Protein AF-A0A3Q9S6F4-F1 (afdb_monomer_lite)

Radius of gyration: 18.8 Å; chains: 1; bounding box: 49×52×30 Å

Structure (mmCIF, N/CA/C/O backbone):
data_AF-A0A3Q9S6F4-F1
#
_entry.id   AF-A0A3Q9S6F4-F1
#
loop_
_atom_site.group_PDB
_atom_site.id
_atom_site.type_symbol
_atom_site.label_atom_id
_atom_site.label_alt_id
_atom_site.label_comp_id
_atom_site.label_asym_id
_atom_site.label_entity_id
_atom_site.label_seq_id
_atom_site.pdbx_PDB_ins_code
_atom_site.Cartn_x
_atom_site.Cartn_y
_atom_site.Cartn_z
_atom_site.occupancy
_atom_site.B_iso_or_equiv
_atom_site.auth_seq_id
_atom_site.auth_comp_id
_atom_site.auth_asym_id
_atom_site.auth_atom_id
_atom_site.pdbx_PDB_model_num
ATOM 1 N N . MET A 1 1 ? -8.015 41.255 -12.141 1.00 51.56 1 MET A N 1
ATOM 2 C CA . MET A 1 1 ? -8.494 39.928 -11.705 1.00 51.56 1 MET A CA 1
ATOM 3 C C . MET A 1 1 ? -8.028 38.875 -12.691 1.00 51.56 1 MET A C 1
ATOM 5 O O . MET A 1 1 ? -8.421 38.943 -13.843 1.00 51.56 1 MET A O 1
ATOM 9 N N . ALA A 1 2 ? -7.169 37.968 -12.230 1.00 48.88 2 ALA A N 1
ATOM 10 C CA . ALA A 1 2 ? -6.948 36.611 -12.739 1.00 48.88 2 ALA A CA 1
ATOM 11 C C . ALA A 1 2 ? -5.898 35.991 -11.804 1.00 48.88 2 ALA A C 1
ATOM 13 O O . ALA A 1 2 ? -4.707 36.288 -11.909 1.00 48.88 2 ALA A O 1
ATOM 14 N N . THR A 1 3 ? -6.331 35.226 -10.804 1.00 48.81 3 THR A N 1
ATOM 15 C CA . THR A 1 3 ? -5.411 34.467 -9.956 1.00 48.81 3 THR A CA 1
ATOM 16 C C . THR A 1 3 ? -4.875 33.302 -10.785 1.00 48.81 3 THR A C 1
ATOM 18 O O . THR A 1 3 ? -5.603 32.376 -11.133 1.00 48.81 3 THR A O 1
ATOM 21 N N . ASN A 1 4 ? -3.592 33.360 -11.149 1.00 61.03 4 ASN A N 1
ATOM 22 C CA . ASN A 1 4 ? -2.874 32.252 -11.778 1.00 61.03 4 ASN A CA 1
ATOM 23 C C . ASN A 1 4 ? -2.668 31.130 -10.749 1.00 61.03 4 ASN A C 1
ATOM 25 O O . ASN A 1 4 ? -1.569 30.930 -10.227 1.00 61.03 4 ASN A O 1
ATOM 29 N N . GLU A 1 5 ? -3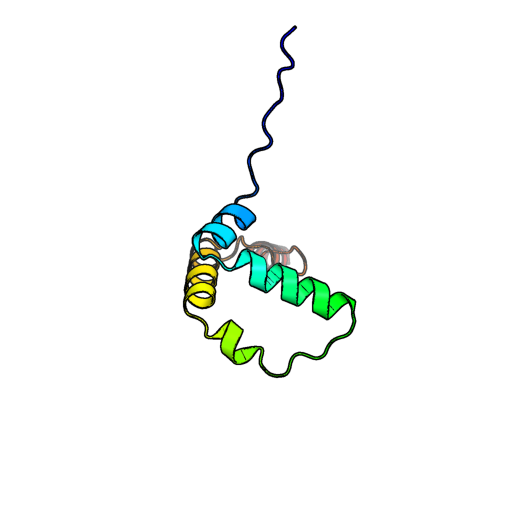.733 30.399 -10.424 1.00 60.84 5 GLU A N 1
ATOM 30 C CA . GLU A 1 5 ? -3.640 29.197 -9.607 1.00 60.84 5 GLU A CA 1
ATOM 31 C C . GLU A 1 5 ? -2.897 28.115 -10.398 1.00 60.84 5 GLU A C 1
ATOM 33 O O . GLU A 1 5 ? -3.446 27.429 -11.264 1.00 60.84 5 GLU A O 1
ATOM 38 N N . LYS A 1 6 ? -1.603 27.946 -10.103 1.00 58.81 6 LYS A N 1
ATOM 39 C CA . LYS A 1 6 ? -0.827 26.779 -10.533 1.00 58.81 6 LYS A CA 1
ATOM 40 C C . LYS A 1 6 ? -1.494 25.533 -9.941 1.00 58.81 6 LYS A C 1
ATOM 42 O O . LYS A 1 6 ? -1.231 25.159 -8.801 1.00 58.81 6 LYS A O 1
ATOM 47 N N . LYS A 1 7 ? -2.362 24.882 -10.717 1.00 60.00 7 LYS A N 1
ATOM 48 C CA . LYS A 1 7 ? -3.039 23.639 -10.331 1.00 60.00 7 LYS A CA 1
ATOM 49 C C . LYS A 1 7 ? -1.972 22.587 -10.005 1.00 60.00 7 LYS A C 1
ATOM 51 O O . LYS A 1 7 ? -1.306 22.069 -10.905 1.00 60.00 7 LYS A O 1
ATOM 56 N N . LEU A 1 8 ? -1.758 22.310 -8.717 1.00 62.59 8 LEU A N 1
ATOM 57 C CA . LEU A 1 8 ? -0.802 21.305 -8.252 1.00 62.59 8 LEU A CA 1
ATOM 58 C C . LEU A 1 8 ? -1.105 19.980 -8.957 1.00 62.59 8 LEU A C 1
ATOM 60 O O . LEU A 1 8 ? -2.196 19.421 -8.827 1.00 62.59 8 LEU A O 1
ATOM 64 N N . LYS A 1 9 ? -0.147 19.476 -9.746 1.00 61.50 9 LYS A N 1
ATOM 65 C CA . LYS A 1 9 ? -0.314 18.198 -10.442 1.00 61.50 9 LYS A CA 1
ATOM 66 C C . LYS A 1 9 ? -0.531 17.112 -9.398 1.00 61.50 9 LYS A C 1
ATOM 68 O O . LYS A 1 9 ? 0.365 16.797 -8.616 1.00 61.50 9 LYS A O 1
ATOM 73 N N . LYS A 1 10 ? -1.721 16.512 -9.430 1.00 70.88 10 LYS A N 1
ATOM 74 C CA . LYS A 1 10 ? -2.103 15.421 -8.537 1.00 70.88 10 LYS A CA 1
ATOM 75 C C . LYS A 1 10 ? -1.019 14.344 -8.519 1.00 70.88 10 LYS A C 1
ATOM 77 O O . LYS A 1 10 ? -0.580 13.855 -9.577 1.00 70.88 10 LYS A O 1
ATOM 82 N N . ARG A 1 11 ? -0.586 13.973 -7.309 1.00 82.31 11 ARG A N 1
ATOM 83 C CA . ARG A 1 11 ? 0.447 12.951 -7.105 1.00 82.31 11 ARG A CA 1
ATOM 84 C C . ARG A 1 11 ? 0.048 11.680 -7.852 1.00 82.31 11 ARG A C 1
ATOM 86 O O . ARG A 1 11 ? -1.098 11.240 -7.797 1.00 82.31 11 ARG A O 1
ATOM 93 N N . ARG A 1 12 ? 0.994 11.111 -8.603 1.00 82.88 12 ARG A N 1
ATOM 94 C CA . ARG A 1 12 ? 0.761 9.937 -9.465 1.00 82.88 12 ARG A CA 1
ATOM 95 C C . ARG A 1 12 ? 0.211 8.739 -8.686 1.00 82.88 12 ARG A C 1
ATOM 97 O O . ARG A 1 12 ? -0.598 8.006 -9.232 1.00 82.88 12 ARG A O 1
ATOM 104 N N . MET A 1 13 ? 0.624 8.588 -7.429 1.00 83.44 13 MET A N 1
ATOM 105 C CA . MET A 1 13 ? 0.129 7.558 -6.516 1.00 83.44 13 MET A CA 1
ATOM 106 C C . MET A 1 13 ? -1.396 7.609 -6.371 1.00 83.44 13 MET A C 1
ATOM 108 O O . MET A 1 13 ? -2.057 6.623 -6.651 1.00 83.44 13 MET A O 1
ATOM 112 N N . VAL A 1 14 ? -1.957 8.783 -6.059 1.00 87.19 14 VAL A N 1
ATOM 113 C CA . VAL A 1 14 ? -3.408 8.950 -5.863 1.00 87.19 14 VAL A CA 1
ATOM 114 C C . VAL A 1 14 ? -4.177 8.611 -7.141 1.00 87.19 14 VAL A C 1
ATOM 116 O O . VAL A 1 14 ? -5.165 7.896 -7.091 1.00 87.19 14 VAL A O 1
ATOM 119 N N . ARG A 1 15 ? -3.671 9.032 -8.308 1.00 90.12 15 ARG A N 1
ATOM 120 C CA . ARG A 1 15 ? -4.279 8.681 -9.605 1.00 90.12 15 ARG A CA 1
ATOM 121 C C . ARG A 1 15 ? -4.278 7.178 -9.877 1.00 90.12 15 ARG A C 1
ATOM 123 O O . ARG A 1 15 ? -5.230 6.665 -10.446 1.00 90.12 15 ARG A O 1
ATOM 130 N N . ASN A 1 16 ? -3.197 6.483 -9.521 1.00 89.75 16 ASN A N 1
ATOM 131 C CA . ASN A 1 16 ? -3.136 5.033 -9.676 1.00 89.75 16 ASN A CA 1
ATOM 132 C C . ASN A 1 16 ? -4.137 4.347 -8.734 1.00 89.75 16 ASN A C 1
ATOM 134 O O . ASN A 1 16 ? -4.833 3.442 -9.171 1.00 89.75 16 ASN A O 1
ATOM 138 N N . ASN A 1 17 ? -4.229 4.790 -7.479 1.00 91.69 17 ASN A N 1
ATOM 139 C CA . ASN A 1 17 ? -5.159 4.216 -6.506 1.00 91.69 17 ASN A CA 1
ATOM 1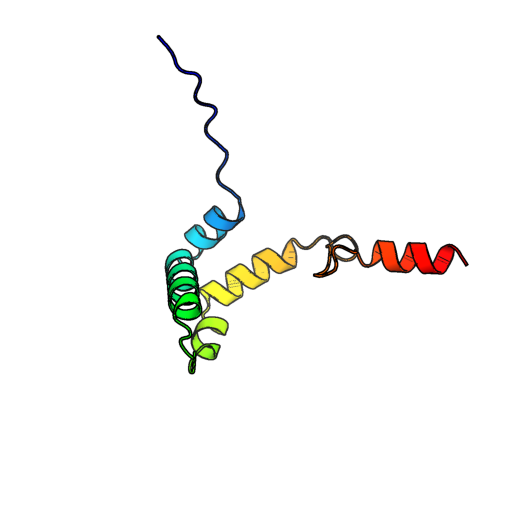40 C C . ASN A 1 17 ? -6.622 4.406 -6.929 1.00 91.69 17 ASN A C 1
ATOM 142 O O . ASN A 1 17 ? -7.425 3.494 -6.778 1.00 91.69 17 ASN A O 1
ATOM 146 N N . GLU A 1 18 ? -6.958 5.571 -7.486 1.00 91.38 18 GLU A N 1
ATOM 147 C CA . GLU A 1 18 ? -8.290 5.856 -8.034 1.00 91.38 18 GLU A CA 1
ATOM 148 C C . GLU A 1 18 ? -8.606 5.010 -9.266 1.00 91.38 18 GLU A C 1
ATOM 150 O O . GLU A 1 18 ? -9.724 4.534 -9.405 1.00 91.38 18 GLU A O 1
ATOM 155 N N . TYR A 1 19 ? -7.622 4.782 -10.142 1.00 92.81 19 TYR A N 1
ATOM 156 C CA . TYR A 1 19 ? -7.807 3.953 -11.335 1.00 92.81 19 TYR A CA 1
ATOM 157 C C . TYR A 1 19 ? -8.194 2.504 -10.998 1.00 92.81 19 TYR A C 1
ATOM 159 O O . TYR A 1 19 ? -8.942 1.890 -11.749 1.00 92.81 19 TYR A O 1
ATOM 167 N N . TYR A 1 20 ? -7.706 1.973 -9.874 1.00 92.81 20 TYR A N 1
ATOM 168 C CA . TYR A 1 20 ? -8.047 0.634 -9.380 1.00 92.81 20 TYR A CA 1
ATOM 169 C C . TYR A 1 20 ? -9.109 0.650 -8.264 1.00 92.81 20 TYR A C 1
ATOM 171 O O . TYR A 1 20 ? -9.288 -0.361 -7.597 1.00 92.81 20 TYR A O 1
ATOM 179 N N . ASP A 1 21 ? -9.774 1.787 -8.025 1.00 93.19 21 ASP A N 1
ATOM 180 C CA . ASP A 1 21 ? -10.805 1.980 -6.987 1.00 93.19 21 ASP A CA 1
ATOM 181 C C . ASP A 1 21 ? -10.428 1.465 -5.577 1.00 93.19 21 ASP A C 1
ATOM 183 O O . ASP A 1 21 ? -11.253 0.977 -4.810 1.00 93.19 21 ASP A O 1
ATOM 187 N N . ILE A 1 22 ? -9.148 1.577 -5.205 1.00 93.44 22 ILE A N 1
ATOM 188 C CA . ILE A 1 22 ? -8.625 1.031 -3.937 1.00 93.44 22 ILE A CA 1
ATOM 189 C C . ILE A 1 22 ? -8.354 2.107 -2.877 1.00 93.44 22 ILE A C 1
ATOM 191 O O . ILE A 1 22 ? -8.074 1.807 -1.716 1.00 93.44 22 ILE A O 1
ATOM 195 N N . GLN A 1 23 ? -8.463 3.386 -3.254 1.00 93.88 23 GLN A N 1
ATOM 196 C CA . GLN A 1 23 ? -8.147 4.523 -2.384 1.00 93.88 23 GLN A CA 1
ATOM 197 C C . GLN A 1 23 ? -8.953 4.496 -1.075 1.00 93.88 23 GLN A C 1
ATOM 199 O O . GLN A 1 23 ? -8.372 4.631 -0.001 1.00 93.88 23 GLN A O 1
ATOM 204 N N . LYS A 1 24 ? -10.266 4.237 -1.150 1.00 95.00 24 LYS A N 1
ATOM 205 C CA . LYS A 1 24 ? -11.139 4.168 0.035 1.00 95.00 24 LYS A CA 1
ATOM 206 C C . LYS A 1 24 ? -10.736 3.052 0.999 1.00 95.00 24 LYS A C 1
ATOM 208 O O . LYS A 1 24 ? -10.785 3.255 2.208 1.00 95.00 24 LYS A O 1
ATOM 213 N N . ILE A 1 25 ? -10.320 1.899 0.469 1.00 94.00 25 ILE A N 1
ATOM 214 C CA . ILE A 1 25 ? -9.885 0.749 1.272 1.00 94.00 25 ILE A CA 1
ATOM 215 C C . ILE A 1 25 ? -8.633 1.126 2.066 1.00 94.00 25 ILE A C 1
ATOM 217 O O . ILE A 1 25 ? -8.586 0.919 3.278 1.00 94.00 25 ILE A O 1
ATOM 221 N N . PHE A 1 26 ? -7.638 1.736 1.417 1.00 94.06 26 PHE A N 1
ATOM 222 C CA . PHE A 1 26 ? -6.423 2.180 2.104 1.00 94.06 26 PHE A CA 1
ATOM 223 C C . PHE A 1 26 ? -6.694 3.262 3.153 1.00 94.06 26 PHE A C 1
ATOM 225 O O . PHE A 1 26 ? -6.159 3.172 4.258 1.00 94.06 26 PHE A O 1
ATOM 232 N N . ASP A 1 27 ? -7.555 4.235 2.851 1.00 95.38 27 ASP A N 1
ATOM 233 C CA . ASP A 1 27 ? -7.920 5.289 3.804 1.00 95.38 27 ASP A CA 1
ATOM 234 C C . ASP A 1 27 ? -8.637 4.709 5.037 1.00 95.38 27 ASP A C 1
ATOM 236 O O . ASP A 1 27 ? -8.386 5.120 6.175 1.00 95.38 27 ASP A O 1
ATOM 240 N N . GLU A 1 28 ? -9.487 3.699 4.842 1.00 95.25 28 GLU A N 1
ATOM 241 C CA . GLU A 1 28 ? -10.162 3.010 5.938 1.00 95.25 28 GLU A CA 1
ATOM 242 C C . GLU A 1 28 ? -9.195 2.184 6.796 1.00 95.25 28 GLU A C 1
ATOM 244 O O . GLU A 1 28 ? -9.277 2.236 8.029 1.00 95.25 28 GLU A O 1
ATOM 249 N N . LEU A 1 29 ? -8.275 1.442 6.168 1.00 95.00 29 LEU A N 1
ATOM 250 C CA . LEU A 1 29 ? -7.235 0.690 6.872 1.00 95.00 29 LEU A CA 1
ATOM 251 C C . LEU A 1 29 ? -6.359 1.625 7.707 1.00 95.00 29 LEU A C 1
ATOM 253 O O . LEU A 1 29 ? -6.136 1.354 8.884 1.00 95.00 29 LEU A O 1
ATOM 257 N N . TYR A 1 30 ? -5.939 2.755 7.139 1.00 95.19 30 TYR A N 1
ATOM 258 C CA . TYR A 1 30 ? -5.151 3.758 7.849 1.00 95.19 30 TYR A CA 1
ATOM 259 C C . TYR A 1 30 ? -5.910 4.340 9.049 1.00 95.19 30 TYR A C 1
ATOM 261 O O . TYR A 1 30 ? -5.406 4.362 10.171 1.00 95.19 30 TYR A O 1
ATOM 269 N N . ARG A 1 31 ? -7.173 4.738 8.860 1.00 97.19 31 ARG A N 1
ATOM 270 C CA . ARG A 1 31 ? -8.007 5.243 9.963 1.00 97.19 31 ARG A CA 1
ATOM 271 C C . ARG A 1 31 ? -8.156 4.212 11.088 1.00 97.19 31 ARG A C 1
ATOM 273 O O . ARG A 1 31 ? -8.090 4.570 12.261 1.00 97.19 31 ARG A O 1
ATOM 280 N N . LYS A 1 32 ? -8.361 2.939 10.740 1.00 95.88 32 LYS A N 1
ATOM 281 C CA . LYS A 1 32 ? -8.470 1.831 11.704 1.00 95.88 32 LYS A CA 1
ATOM 282 C C . LYS A 1 32 ? -7.136 1.533 12.399 1.00 95.88 32 LYS A C 1
ATOM 284 O O . LYS A 1 32 ? -7.141 1.182 13.577 1.00 95.88 32 LYS A O 1
ATOM 289 N N . SER A 1 33 ? -6.002 1.682 11.713 1.00 95.88 33 SER A N 1
ATOM 290 C CA . SER A 1 33 ? -4.691 1.461 12.332 1.00 95.88 33 SER A CA 1
ATOM 291 C C . SER A 1 33 ? -4.384 2.535 13.372 1.00 95.88 33 SER A C 1
ATOM 293 O O . SER A 1 33 ? -3.868 2.212 14.437 1.00 95.88 33 SER A O 1
ATOM 295 N N . LEU A 1 34 ? -4.767 3.793 13.113 1.00 96.62 34 LEU A N 1
ATOM 296 C CA . LEU A 1 34 ? -4.634 4.887 14.082 1.00 96.62 34 LEU A CA 1
ATOM 297 C C . LEU A 1 34 ? -5.429 4.641 15.372 1.00 96.62 34 LEU A C 1
ATOM 299 O O . LEU A 1 34 ? -5.013 5.088 16.435 1.00 96.62 34 LEU A O 1
ATOM 303 N N . SER A 1 35 ? -6.542 3.905 15.303 1.00 95.81 35 SER A N 1
ATOM 304 C CA . SER A 1 35 ? -7.322 3.519 16.485 1.00 95.81 35 SER A CA 1
ATOM 305 C C . SER A 1 35 ? -6.830 2.227 17.155 1.00 95.81 35 SER A C 1
ATOM 307 O O . SER A 1 35 ? -7.565 1.647 17.950 1.00 95.81 35 SER A O 1
ATOM 309 N N . GLY A 1 36 ? -5.648 1.713 16.794 1.00 93.62 36 GLY A N 1
ATOM 310 C CA . GLY A 1 36 ? -5.075 0.492 17.377 1.00 93.62 36 GLY A CA 1
ATOM 311 C C . GLY A 1 36 ? -5.825 -0.798 17.024 1.00 93.62 36 GLY A C 1
ATOM 312 O O . GLY A 1 36 ? -5.697 -1.802 17.726 1.00 93.62 36 GLY A O 1
ATOM 313 N N . LYS A 1 37 ? -6.638 -0.792 15.959 1.00 94.75 37 LYS A N 1
ATOM 314 C CA . LYS A 1 37 ? -7.420 -1.967 15.561 1.00 94.75 37 LYS A CA 1
ATOM 315 C C . LYS A 1 37 ? -6.504 -3.085 15.048 1.00 94.75 37 LYS A C 1
ATOM 317 O O . LYS A 1 37 ? -5.599 -2.837 14.256 1.00 94.75 37 LYS A O 1
ATOM 322 N N . LYS A 1 38 ? -6.793 -4.3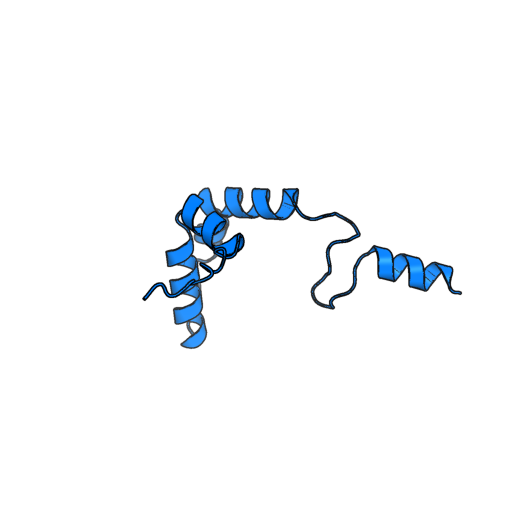28 15.447 1.00 93.25 38 LYS A N 1
ATOM 323 C CA . LYS A 1 38 ? -6.186 -5.538 14.870 1.00 93.25 38 LYS A CA 1
ATOM 324 C C . LYS A 1 38 ? -6.908 -5.934 13.576 1.00 93.25 38 LYS A C 1
ATOM 326 O O . LYS A 1 38 ? -8.127 -5.787 13.472 1.00 93.25 38 LYS A O 1
ATOM 331 N N . PHE A 1 39 ? -6.147 -6.387 12.582 1.00 93.88 39 PHE A N 1
ATOM 332 C CA . PHE A 1 39 ? -6.662 -6.778 11.270 1.00 93.88 39 PHE A CA 1
ATOM 333 C C . PHE A 1 39 ? -6.499 -8.282 11.073 1.00 93.88 39 PHE A C 1
ATOM 335 O O . PHE A 1 39 ? -5.395 -8.752 10.819 1.00 93.88 39 PHE A O 1
ATOM 342 N N . ASP A 1 40 ? -7.607 -9.017 11.129 1.00 90.31 40 ASP A N 1
ATOM 343 C CA . ASP A 1 40 ? -7.567 -10.486 11.078 1.00 90.31 40 ASP A CA 1
ATOM 344 C C . ASP A 1 40 ? -7.749 -11.039 9.653 1.00 90.31 40 ASP A C 1
ATOM 346 O O . ASP A 1 40 ? -7.443 -12.193 9.381 1.00 90.31 40 ASP A O 1
ATOM 350 N N . ASN A 1 41 ? -8.216 -10.210 8.711 1.00 87.81 41 ASN A N 1
ATOM 351 C CA . ASN A 1 41 ? -8.530 -10.619 7.338 1.00 87.81 41 ASN A CA 1
ATOM 352 C C . ASN A 1 41 ? -7.805 -9.766 6.281 1.00 87.81 41 ASN A C 1
ATOM 354 O O . ASN A 1 41 ? -8.385 -9.360 5.275 1.00 87.81 41 ASN A O 1
ATOM 358 N N . LEU A 1 42 ? -6.526 -9.453 6.511 1.00 93.69 42 LEU A N 1
ATOM 359 C CA . LEU A 1 42 ? -5.742 -8.673 5.549 1.00 93.69 42 LEU A CA 1
ATOM 360 C C . LEU A 1 42 ? -5.434 -9.474 4.274 1.00 93.69 42 LEU A C 1
ATOM 362 O O . LEU A 1 42 ? -5.306 -8.891 3.204 1.00 93.69 42 LEU A O 1
ATOM 366 N N . LEU A 1 43 ? -5.365 -10.807 4.369 1.00 93.69 43 LEU A N 1
ATOM 367 C CA . LEU A 1 43 ? -5.028 -11.670 3.237 1.00 93.69 43 LEU A CA 1
ATOM 368 C C . LEU A 1 43 ? -6.042 -11.557 2.092 1.00 93.69 43 LEU A C 1
ATOM 370 O O . LEU A 1 43 ? -5.640 -11.484 0.935 1.00 93.69 43 LEU A O 1
ATOM 374 N N . SER A 1 44 ? -7.338 -11.463 2.401 1.00 93.75 44 SER A N 1
ATOM 375 C CA . SER A 1 44 ? -8.369 -11.246 1.375 1.00 93.75 44 SER A CA 1
ATOM 376 C C . SER A 1 44 ? -8.184 -9.919 0.628 1.00 93.75 44 SER A C 1
ATOM 378 O O . SER A 1 44 ? -8.364 -9.867 -0.585 1.00 93.75 44 SER A O 1
ATOM 380 N N . LEU A 1 45 ? -7.757 -8.861 1.327 1.00 93.88 45 LEU A N 1
ATOM 381 C CA . LEU A 1 45 ? -7.440 -7.562 0.728 1.00 93.88 45 LEU A CA 1
ATOM 382 C C . LEU A 1 45 ? -6.126 -7.597 -0.060 1.00 93.88 45 LEU A C 1
ATOM 384 O O . LEU A 1 45 ? -6.001 -6.917 -1.073 1.00 93.88 45 LEU A O 1
ATOM 388 N N . ILE A 1 46 ? -5.153 -8.398 0.378 1.00 93.19 46 ILE A N 1
ATOM 389 C CA . ILE A 1 46 ? -3.883 -8.581 -0.333 1.00 93.19 46 ILE A CA 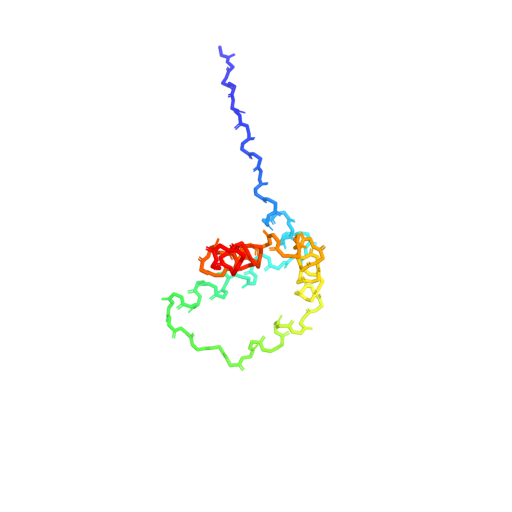1
ATOM 390 C C . ILE A 1 46 ? -4.116 -9.299 -1.667 1.00 93.19 46 ILE A C 1
ATOM 392 O O . ILE A 1 46 ? -3.583 -8.857 -2.685 1.00 93.19 46 ILE A O 1
ATOM 396 N N . LEU A 1 47 ? -4.921 -10.366 -1.653 1.00 95.69 47 LEU A N 1
ATOM 397 C CA . LEU A 1 47 ? -5.235 -11.208 -2.814 1.00 95.69 47 LEU A CA 1
ATOM 398 C C . LEU A 1 47 ? -6.341 -10.644 -3.714 1.00 95.69 47 LEU A C 1
ATOM 400 O O . LEU A 1 47 ? -6.666 -11.237 -4.740 1.00 95.69 47 LEU A O 1
ATOM 404 N N . ASN A 1 48 ? -6.925 -9.509 -3.345 1.00 95.25 48 ASN A N 1
ATOM 405 C CA . ASN A 1 48 ? -7.882 -8.804 -4.178 1.00 95.25 48 ASN A CA 1
ATOM 406 C C . ASN A 1 48 ? -7.236 -8.407 -5.526 1.00 95.25 48 ASN A C 1
ATOM 408 O O . ASN A 1 48 ? -6.109 -7.907 -5.571 1.00 95.25 48 ASN A O 1
ATOM 412 N N . GLU A 1 49 ? -7.961 -8.609 -6.627 1.00 95.62 49 GLU A N 1
ATOM 413 C CA . GLU A 1 49 ? -7.462 -8.389 -7.990 1.00 95.62 49 GLU A CA 1
ATOM 414 C C . GLU A 1 49 ? -6.958 -6.956 -8.208 1.00 95.62 49 GLU A C 1
ATOM 416 O O . GLU A 1 49 ? -5.863 -6.747 -8.740 1.00 95.62 49 GLU A O 1
ATOM 421 N N . GLN A 1 50 ? -7.710 -5.958 -7.738 1.00 95.56 50 GLN A N 1
ATOM 422 C CA . GLN A 1 50 ? -7.333 -4.552 -7.847 1.00 95.56 50 GLN A CA 1
ATOM 423 C C . GLN A 1 50 ? -6.006 -4.267 -7.128 1.00 95.56 50 GLN A C 1
ATOM 425 O O . GLN A 1 50 ? -5.149 -3.547 -7.656 1.00 95.56 50 GLN A O 1
ATOM 430 N N . ASN A 1 51 ? -5.802 -4.868 -5.952 1.00 94.75 51 ASN A N 1
ATOM 431 C CA . ASN A 1 51 ? -4.558 -4.735 -5.197 1.00 94.75 51 ASN A CA 1
ATOM 432 C C . ASN A 1 51 ? -3.373 -5.408 -5.910 1.00 94.75 51 ASN A C 1
ATOM 434 O O . ASN A 1 51 ? -2.292 -4.818 -5.994 1.00 94.75 51 ASN A O 1
ATOM 438 N N . ILE A 1 52 ? -3.580 -6.595 -6.490 1.00 95.94 52 ILE A N 1
ATOM 439 C CA . ILE A 1 52 ? -2.557 -7.314 -7.268 1.00 95.94 52 ILE A CA 1
ATOM 440 C C . ILE A 1 52 ? -2.134 -6.495 -8.496 1.00 95.94 52 ILE A C 1
ATOM 442 O O . ILE A 1 52 ? -0.937 -6.312 -8.743 1.00 95.94 52 ILE A O 1
ATOM 446 N N . LEU A 1 53 ? -3.094 -5.948 -9.247 1.00 95.00 53 LEU A N 1
ATOM 447 C CA . LEU A 1 53 ? -2.815 -5.133 -10.433 1.00 95.00 53 LEU A CA 1
ATOM 448 C C . LEU A 1 53 ? -2.063 -3.843 -10.081 1.00 95.00 53 LEU A C 1
ATOM 450 O O . LEU A 1 53 ? -1.102 -3.470 -10.769 1.00 95.00 53 LEU A O 1
ATOM 454 N N . LEU A 1 54 ? -2.456 -3.173 -8.993 1.00 94.31 54 LEU A N 1
ATOM 455 C CA . LEU A 1 54 ? -1.754 -1.988 -8.503 1.00 94.31 54 LEU A 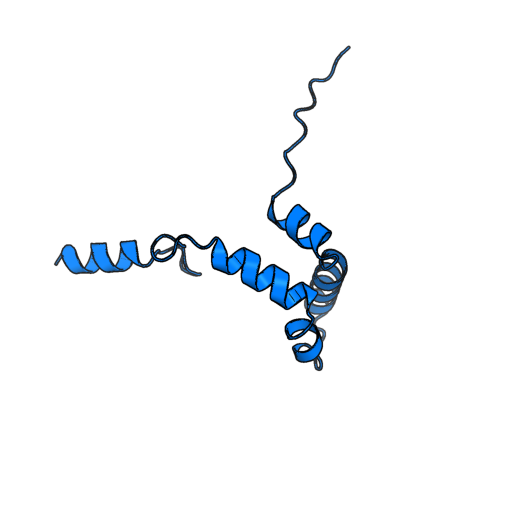CA 1
ATOM 456 C C . LEU A 1 54 ? -0.320 -2.324 -8.065 1.00 94.31 54 LEU A C 1
ATOM 458 O O . LEU A 1 54 ? 0.614 -1.593 -8.418 1.00 94.31 54 LEU A O 1
ATOM 462 N N . ALA A 1 55 ? -0.129 -3.432 -7.345 1.00 92.06 55 ALA A N 1
ATOM 463 C CA . ALA A 1 55 ? 1.186 -3.903 -6.924 1.00 92.06 55 ALA A CA 1
ATOM 464 C C . ALA A 1 55 ? 2.085 -4.197 -8.133 1.00 92.06 55 ALA A C 1
ATOM 466 O O . ALA A 1 55 ? 3.192 -3.659 -8.218 1.00 92.06 55 ALA A O 1
ATOM 467 N N . TYR A 1 56 ? 1.584 -4.943 -9.121 1.00 93.06 56 TYR A N 1
ATOM 468 C CA . TYR A 1 56 ? 2.310 -5.223 -10.360 1.00 93.06 56 TYR A CA 1
ATOM 469 C C . TYR A 1 56 ? 2.717 -3.937 -11.092 1.00 93.06 56 TYR A C 1
ATOM 471 O O . TYR A 1 56 ? 3.878 -3.774 -11.477 1.00 93.06 56 TYR A O 1
ATOM 479 N N . ARG A 1 57 ? 1.796 -2.975 -11.237 1.00 90.75 57 ARG A N 1
ATOM 480 C CA . ARG A 1 57 ? 2.079 -1.676 -11.871 1.00 90.75 57 ARG A CA 1
ATOM 481 C C . ARG A 1 57 ? 3.187 -0.910 -11.150 1.00 90.75 57 ARG A C 1
ATOM 483 O O . ARG A 1 57 ? 4.006 -0.264 -11.811 1.00 90.75 57 ARG A O 1
ATOM 490 N N . ASN A 1 58 ? 3.187 -0.936 -9.820 1.00 86.38 58 ASN A N 1
ATOM 491 C CA . ASN A 1 58 ? 4.198 -0.262 -9.014 1.00 86.38 58 ASN A CA 1
ATOM 492 C C . ASN A 1 58 ? 5.559 -0.959 -9.156 1.00 86.38 58 ASN A C 1
ATOM 494 O O . ASN A 1 58 ? 6.538 -0.285 -9.475 1.00 86.38 58 ASN A O 1
ATOM 498 N N . ILE A 1 59 ? 5.600 -2.290 -9.037 1.00 87.00 59 ILE A N 1
ATOM 499 C CA . ILE A 1 59 ? 6.827 -3.097 -9.149 1.00 87.00 59 ILE A CA 1
ATOM 500 C C . ILE A 1 59 ? 7.452 -2.970 -10.539 1.00 87.00 59 ILE A C 1
ATOM 502 O O . ILE A 1 59 ? 8.642 -2.688 -10.645 1.00 87.00 59 ILE A O 1
ATOM 506 N N . LYS A 1 60 ? 6.657 -3.070 -11.613 1.00 86.88 60 LYS A N 1
ATOM 507 C CA . LYS A 1 60 ? 7.135 -2.939 -13.005 1.00 86.88 60 LYS A CA 1
ATOM 508 C C . LYS A 1 60 ? 7.862 -1.617 -13.272 1.00 86.88 60 LYS A C 1
ATOM 510 O O . LYS A 1 60 ? 8.649 -1.507 -14.207 1.00 86.88 60 LYS A O 1
ATOM 515 N N . LYS A 1 61 ? 7.561 -0.583 -12.488 1.00 80.50 61 LYS A N 1
ATOM 516 C CA . LYS A 1 61 ? 8.138 0.752 -12.639 1.00 80.50 61 LYS A CA 1
ATOM 517 C C . LYS A 1 61 ? 9.368 0.978 -11.747 1.00 80.50 61 LYS A C 1
ATOM 519 O O . LYS A 1 61 ? 10.023 2.015 -11.896 1.00 80.50 61 LYS A O 1
ATOM 524 N N . ASN A 1 62 ? 9.668 0.073 -10.816 1.00 82.25 62 ASN A N 1
ATOM 525 C CA . ASN A 1 62 ? 10.872 0.172 -9.999 1.00 82.25 62 ASN A CA 1
ATOM 526 C C . ASN A 1 62 ? 12.091 0.098 -10.926 1.00 82.25 62 ASN A C 1
ATOM 528 O O . ASN A 1 62 ? 12.185 -0.786 -11.774 1.00 82.25 62 ASN A O 1
ATOM 532 N N . LYS A 1 63 ? 13.007 1.066 -10.808 1.00 75.19 63 LYS A N 1
ATOM 533 C CA . LYS A 1 63 ? 14.205 1.172 -11.660 1.00 75.19 63 LYS A CA 1
ATOM 534 C C . LYS A 1 63 ? 15.312 0.244 -11.156 1.00 75.19 63 LYS A C 1
ATOM 536 O O . LYS A 1 63 ? 16.452 0.685 -11.014 1.00 75.19 63 LYS A O 1
ATOM 541 N N . ASP A 1 64 ? 14.936 -0.997 -10.852 1.00 75.81 64 ASP A N 1
ATOM 542 C CA . ASP A 1 64 ? 15.826 -2.057 -10.382 1.00 75.81 64 ASP A CA 1
ATOM 543 C C . ASP A 1 64 ? 16.804 -1.523 -9.313 1.00 75.81 64 ASP A C 1
ATOM 545 O O . ASP A 1 64 ? 16.363 -0.842 -8.378 1.00 75.81 64 ASP A O 1
ATOM 549 N N . SER A 1 65 ? 18.110 -1.710 -9.511 1.00 76.25 65 SER A N 1
ATOM 550 C CA . SER A 1 65 ? 19.202 -1.320 -8.621 1.00 76.25 65 SER A CA 1
ATOM 551 C C . SER A 1 65 ? 19.256 0.152 -8.207 1.00 76.25 65 SER A C 1
ATOM 553 O O . SER A 1 65 ? 19.972 0.477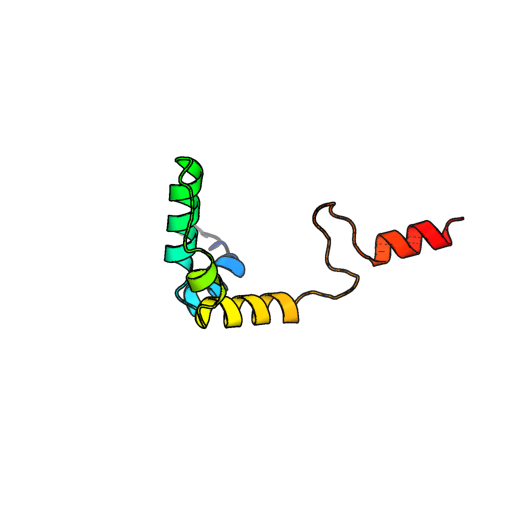 -7.264 1.00 76.25 65 SER A O 1
ATOM 555 N N . LYS A 1 66 ? 18.508 1.043 -8.873 1.00 81.38 66 LYS A N 1
ATOM 556 C CA . LYS A 1 66 ? 18.403 2.483 -8.559 1.00 81.38 66 LYS A CA 1
ATOM 557 C C . LYS A 1 66 ? 17.210 2.820 -7.663 1.00 81.38 66 LYS A C 1
ATOM 559 O O . LYS A 1 66 ? 16.998 3.988 -7.332 1.00 81.38 66 LYS A O 1
ATOM 564 N N . THR A 1 67 ? 16.381 1.837 -7.328 1.00 81.81 67 THR A N 1
ATOM 565 C CA . THR A 1 67 ? 15.256 2.028 -6.412 1.00 81.81 67 THR A CA 1
ATOM 566 C C . THR A 1 67 ? 15.804 2.093 -4.994 1.00 81.81 67 THR A C 1
ATOM 568 O O . THR A 1 67 ? 16.484 1.172 -4.551 1.00 81.81 67 THR A O 1
ATOM 571 N N . LYS A 1 68 ? 15.538 3.199 -4.296 1.00 83.38 68 LYS A N 1
ATOM 572 C CA . LYS A 1 68 ? 15.925 3.351 -2.894 1.00 83.38 68 LYS A CA 1
ATOM 573 C C . LYS A 1 68 ? 15.137 2.366 -2.034 1.00 83.38 68 LYS A C 1
ATOM 575 O O . LYS A 1 68 ? 13.915 2.279 -2.175 1.00 83.38 68 LYS A O 1
ATOM 580 N N . GLY A 1 69 ? 15.833 1.647 -1.164 1.00 78.56 69 GLY A N 1
ATOM 581 C CA . GLY A 1 69 ? 15.228 0.848 -0.107 1.00 78.56 69 GLY A CA 1
ATOM 582 C C . GLY A 1 69 ? 14.714 1.718 1.041 1.00 78.56 69 GLY A C 1
ATOM 583 O O . GLY A 1 69 ? 14.779 2.947 1.003 1.00 78.56 69 GLY A O 1
ATOM 584 N N . THR A 1 70 ? 14.224 1.069 2.096 1.00 79.00 70 THR A N 1
ATOM 585 C CA . THR A 1 70 ? 13.722 1.736 3.311 1.00 79.00 70 THR A CA 1
ATOM 586 C C . THR A 1 70 ? 14.787 2.586 4.008 1.00 79.00 70 THR A C 1
ATOM 588 O O . THR A 1 70 ? 14.463 3.591 4.625 1.00 79.00 70 THR A O 1
ATOM 591 N N . ASN A 1 71 ? 16.060 2.211 3.877 1.00 83.69 71 ASN A N 1
ATOM 592 C CA . ASN A 1 71 ? 17.215 2.948 4.395 1.00 83.69 71 ASN A CA 1
ATOM 593 C C . ASN A 1 71 ? 17.704 4.063 3.451 1.00 83.69 71 ASN A C 1
ATOM 595 O O . ASN A 1 71 ? 18.828 4.525 3.594 1.00 83.69 71 ASN A O 1
ATOM 599 N N . GLU A 1 72 ? 16.899 4.441 2.455 1.00 84.25 72 GLU A N 1
ATOM 600 C CA . GLU A 1 72 ? 17.200 5.432 1.413 1.00 84.25 72 GLU A CA 1
ATOM 601 C C . GLU A 1 72 ? 18.377 5.112 0.478 1.00 84.25 72 GLU A C 1
ATOM 603 O O . GLU A 1 72 ? 18.620 5.869 -0.470 1.00 84.25 72 GLU A O 1
ATOM 608 N N . ASN A 1 73 ? 19.045 3.978 0.681 1.00 85.56 73 ASN A N 1
ATOM 609 C CA . ASN A 1 73 ? 20.153 3.520 -0.144 1.00 85.56 73 ASN A CA 1
ATOM 610 C C . ASN A 1 73 ? 19.636 2.679 -1.309 1.00 85.56 73 ASN A C 1
ATOM 612 O O . ASN A 1 73 ? 18.640 1.958 -1.203 1.00 85.56 73 ASN A O 1
ATOM 616 N N . THR A 1 74 ? 20.322 2.769 -2.438 1.00 88.44 74 THR A N 1
ATOM 617 C CA . THR A 1 74 ? 20.085 1.928 -3.608 1.00 88.44 74 THR A CA 1
ATOM 618 C C . THR A 1 74 ? 21.069 0.759 -3.627 1.00 88.44 74 THR A C 1
ATOM 620 O O . THR A 1 74 ? 22.125 0.805 -2.998 1.00 88.44 74 THR A O 1
ATOM 623 N N . ILE A 1 75 ? 20.764 -0.287 -4.395 1.00 82.75 75 ILE A N 1
ATOM 624 C CA . ILE A 1 75 ? 21.696 -1.407 -4.600 1.00 82.75 75 ILE A CA 1
ATOM 625 C C . ILE A 1 75 ? 23.006 -0.903 -5.245 1.00 82.75 75 ILE A C 1
ATOM 627 O O . ILE A 1 75 ? 24.087 -1.404 -4.946 1.00 82.75 75 ILE A O 1
ATOM 631 N N . MET A 1 76 ? 22.932 0.141 -6.081 1.00 83.88 76 MET A N 1
ATOM 632 C CA . MET A 1 76 ? 24.114 0.797 -6.655 1.00 83.88 76 MET A CA 1
ATOM 633 C C . MET A 1 76 ? 25.024 1.426 -5.592 1.00 83.88 76 MET A C 1
ATOM 635 O O . MET A 1 76 ? 26.246 1.368 -5.732 1.00 83.88 76 MET A O 1
ATOM 639 N N . ASP A 1 77 ? 24.451 2.008 -4.536 1.00 85.69 77 ASP A N 1
ATOM 640 C CA . ASP A 1 77 ? 25.229 2.620 -3.454 1.00 85.69 77 ASP A CA 1
ATOM 641 C C . ASP A 1 77 ? 26.028 1.554 -2.690 1.00 85.69 77 ASP A C 1
ATOM 643 O O . ASP A 1 77 ? 27.192 1.776 -2.351 1.00 85.69 77 ASP A O 1
ATOM 647 N N . SER A 1 78 ? 25.454 0.358 -2.517 1.00 79.31 78 SER A N 1
ATOM 648 C CA . SER A 1 78 ? 26.153 -0.798 -1.943 1.00 79.31 78 SER A CA 1
ATOM 649 C C . SER A 1 78 ? 27.333 -1.254 -2.808 1.00 79.31 78 SER A C 1
ATOM 651 O O . SER A 1 78 ? 28.426 -1.454 -2.284 1.00 79.31 78 SER A O 1
ATOM 653 N N . PHE A 1 79 ? 27.162 -1.353 -4.132 1.00 81.94 79 PHE A N 1
ATOM 654 C CA . PHE A 1 79 ? 28.262 -1.711 -5.039 1.00 81.94 79 PHE A CA 1
ATOM 655 C C . PHE A 1 79 ? 29.378 -0.661 -5.064 1.00 81.94 79 PHE A C 1
ATOM 657 O O . PHE A 1 79 ? 30.555 -1.017 -5.073 1.00 81.94 79 PHE A O 1
ATOM 664 N N . LYS A 1 80 ? 29.027 0.631 -5.031 1.00 75.31 80 LYS A N 1
ATOM 665 C CA . LYS A 1 80 ? 30.009 1.721 -4.964 1.00 75.31 80 LYS A CA 1
ATOM 666 C C . LYS A 1 80 ? 30.822 1.669 -3.671 1.00 75.31 80 LYS A C 1
ATOM 668 O O . LYS A 1 80 ? 32.020 1.919 -3.709 1.00 75.31 80 LYS A O 1
ATOM 673 N N . SER A 1 81 ? 30.186 1.321 -2.552 1.00 73.19 81 SER A N 1
ATOM 674 C CA . SER A 1 81 ? 30.878 1.152 -1.273 1.00 73.19 81 SER A CA 1
ATOM 675 C C . SER A 1 81 ? 31.862 -0.017 -1.280 1.00 73.19 81 SER A C 1
ATOM 677 O O . SER A 1 81 ? 32.866 0.072 -0.591 1.00 73.19 81 SER A O 1
ATOM 679 N N . ILE A 1 82 ? 31.589 -1.093 -2.026 1.00 74.88 82 ILE A N 1
ATOM 680 C CA . ILE A 1 82 ? 32.485 -2.258 -2.136 1.00 74.88 82 ILE A CA 1
ATOM 681 C C . ILE A 1 82 ? 33.691 -1.947 -3.032 1.00 74.88 82 ILE A C 1
ATOM 683 O O . ILE A 1 82 ? 34.795 -2.361 -2.714 1.00 74.88 82 ILE A O 1
ATOM 687 N N . LEU A 1 83 ? 33.497 -1.193 -4.120 1.00 68.25 83 LEU A N 1
ATOM 688 C CA . LEU A 1 83 ? 34.577 -0.809 -5.043 1.00 68.25 83 LEU A CA 1
ATOM 689 C C . LEU A 1 83 ? 35.540 0.264 -4.497 1.00 68.25 83 LEU A C 1
ATOM 691 O O . LEU A 1 83 ? 36.523 0.579 -5.162 1.00 68.25 83 LEU A O 1
ATOM 695 N N . LEU A 1 84 ? 35.224 0.883 -3.355 1.00 60.72 84 LEU A N 1
ATOM 696 C CA . LEU A 1 84 ? 36.051 1.918 -2.723 1.00 60.72 84 LEU A CA 1
ATOM 697 C C . LEU A 1 84 ? 37.039 1.370 -1.670 1.00 60.72 84 LEU A C 1
ATOM 699 O O . LEU A 1 84 ? 37.720 2.173 -1.032 1.00 60.72 84 LEU A O 1
ATOM 703 N N . PHE A 1 85 ? 37.119 0.047 -1.505 1.00 48.75 85 PHE A N 1
ATOM 704 C CA . PHE A 1 85 ? 38.126 -0.662 -0.704 1.00 48.75 85 PHE A CA 1
ATOM 705 C C . PHE A 1 85 ? 39.054 -1.464 -1.618 1.00 48.75 85 PHE A C 1
ATOM 707 O O . PHE A 1 85 ? 40.246 -1.580 -1.260 1.00 48.75 85 PHE A O 1
#

Secondary structure (DSSP, 8-state):
-----------HHHHHHHHTT-HHHHHHHHHHHHTT---S-HHHHHS-HHHHHHHHHHHHTS-GGGS--TTS--HHHHHHHHTT-

Foldseek 3Di:
DDPPPPPPPPDVLVVLCVVLVNVVVVVVVVVCVVVVDDDPPVVCVCPDPSNVVSVCVVVVPQPQQPHQDPVRHGVVNVVVVVVVD

Sequence (85 aa):
MATNEKKLKKRRMVRNNEYYDIQKIFDELYRKSLSGKKFDNLLSLILNEQNILLAYRNIKKNKDSKTKGTNENTIMDSFKSILLF

pLDDT: mean 84.3, std 12.8, range [48.75, 97.19]